Protein AF-A0A6M3J2C3-F1 (afdb_monomer_lite)

Sequence (118 aa):
MVSVEKEGLDGTIIRGTNFSQNTPFAEVFPAGMTGVQFEKCNLDNCIVPEGNTVFENCSHRSIALMNDREWWTVDGNGDPVEPVRKTLFIAYGLSIDPDDIPAELADMSPVIACEEGA

Radius of gyration: 19.42 Å; chains: 1; bounding box: 58×26×55 Å

Organism: NCBI:txid1070528

Foldseek 3Di:
DAADDQPPQALEEDELEEPADQAAADARYDDPRANYEYYLYEQERYDDDPRYHYDPNYHYFDWHQALQRFIATADPVRQGDFTPPNVVCVVVVHDRDSVPGDPHRDPPPPPPPPPDDD

Structure (mmCIF, N/CA/C/O backbone):
data_AF-A0A6M3J2C3-F1
#
_entry.id   AF-A0A6M3J2C3-F1
#
loop_
_atom_site.group_PDB
_atom_site.id
_atom_site.type_symbol
_atom_site.label_atom_id
_atom_site.label_alt_id
_atom_site.label_comp_id
_atom_site.label_asym_id
_atom_site.label_entity_id
_atom_site.label_seq_id
_atom_site.pdbx_PDB_ins_code
_atom_site.Cartn_x
_atom_site.Cartn_y
_atom_site.Cartn_z
_atom_site.occupancy
_atom_site.B_iso_or_equiv
_atom_site.auth_seq_id
_atom_site.auth_comp_id
_atom_site.auth_asym_id
_atom_site.auth_atom_id
_atom_site.pdbx_PDB_model_num
ATOM 1 N N . MET A 1 1 ? 9.475 6.687 14.177 1.00 56.00 1 MET A N 1
ATOM 2 C CA . MET A 1 1 ? 8.451 5.640 14.344 1.00 56.00 1 MET A CA 1
ATOM 3 C C . MET A 1 1 ? 7.299 6.272 15.099 1.00 56.00 1 MET A C 1
ATOM 5 O O . MET A 1 1 ? 7.562 6.910 16.112 1.00 56.00 1 MET A O 1
ATOM 9 N N . VAL A 1 2 ? 6.086 6.214 14.555 1.00 62.8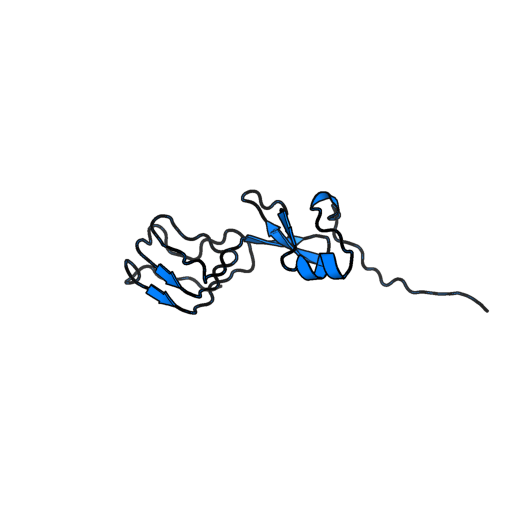8 2 VAL A N 1
ATOM 10 C CA . VAL A 1 2 ? 4.878 6.716 15.227 1.00 62.88 2 VAL A CA 1
ATOM 11 C C . VAL A 1 2 ? 4.159 5.493 15.773 1.00 62.88 2 VAL A C 1
ATOM 13 O O . VAL A 1 2 ? 3.865 4.585 15.003 1.00 62.88 2 VAL A O 1
ATOM 16 N N . SER A 1 3 ? 3.912 5.468 17.077 1.00 71.25 3 SER A N 1
ATOM 17 C CA . SER A 1 3 ? 3.125 4.428 17.740 1.00 71.25 3 SER A CA 1
ATOM 18 C C . SER A 1 3 ? 1.826 5.054 18.225 1.00 71.25 3 SER A C 1
ATOM 20 O O . SER A 1 3 ? 1.824 6.200 18.677 1.00 71.25 3 SER A O 1
ATOM 22 N N . VAL A 1 4 ? 0.723 4.324 18.096 1.00 73.81 4 V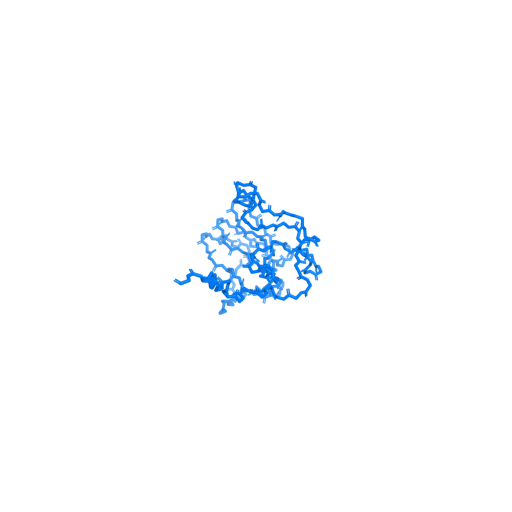AL A N 1
ATOM 23 C CA . VAL A 1 4 ? -0.605 4.791 18.503 1.00 73.81 4 VAL A CA 1
ATOM 24 C C . VAL A 1 4 ? -0.981 4.106 19.811 1.00 73.81 4 VAL A C 1
ATOM 26 O O . VAL A 1 4 ? -0.784 2.904 19.940 1.00 73.81 4 VAL A O 1
ATOM 29 N N . GLU A 1 5 ? -1.504 4.847 20.787 1.00 74.38 5 GLU A N 1
ATOM 30 C CA . GLU A 1 5 ? -1.963 4.266 22.054 1.00 74.38 5 GLU A CA 1
ATOM 31 C C . GLU A 1 5 ? -3.447 3.891 22.001 1.00 74.38 5 GLU A C 1
ATOM 33 O O . GLU A 1 5 ? -4.240 4.528 21.313 1.00 74.38 5 GLU A O 1
ATOM 38 N N . LYS A 1 6 ? -3.821 2.821 22.714 1.00 68.25 6 LYS A N 1
ATOM 39 C CA . LYS A 1 6 ? -5.159 2.208 22.639 1.00 68.25 6 LYS A CA 1
ATOM 40 C C . LYS A 1 6 ? -6.257 3.051 23.280 1.00 68.25 6 LYS A C 1
ATOM 42 O O . LYS A 1 6 ? -7.406 2.989 22.846 1.00 68.25 6 LYS A O 1
ATOM 47 N N . GLU A 1 7 ? -5.933 3.768 24.352 1.00 70.88 7 GLU A N 1
ATOM 48 C CA . GLU A 1 7 ? -6.943 4.394 25.200 1.00 70.88 7 GLU A CA 1
ATOM 49 C C . GLU A 1 7 ? -7.728 5.468 24.433 1.00 70.88 7 GLU A C 1
ATOM 51 O O . GLU A 1 7 ? -7.200 6.510 24.055 1.00 70.88 7 GLU A O 1
ATOM 56 N N . GLY A 1 8 ? -9.018 5.199 24.206 1.00 65.62 8 GLY A N 1
ATOM 57 C CA . GLY A 1 8 ? -9.966 6.167 23.653 1.00 65.62 8 GLY A CA 1
ATOM 58 C C . GLY A 1 8 ? -10.099 6.203 22.128 1.00 65.62 8 GLY A C 1
ATOM 59 O O . GLY A 1 8 ? -10.763 7.108 21.631 1.00 65.62 8 GLY A O 1
ATOM 60 N N . LEU A 1 9 ? -9.516 5.253 21.385 1.00 74.19 9 LEU A N 1
ATOM 61 C CA . LEU A 1 9 ? -9.663 5.204 19.922 1.00 74.19 9 LEU A CA 1
ATOM 62 C C . LEU A 1 9 ? -10.819 4.335 19.428 1.00 74.19 9 LEU A C 1
ATOM 64 O O . LEU A 1 9 ? -11.298 4.567 18.319 1.00 74.19 9 LEU A O 1
ATOM 68 N N . ASP A 1 10 ? -11.295 3.371 20.212 1.00 76.94 10 ASP A N 1
ATOM 69 C CA . ASP A 1 10 ? -12.366 2.483 19.759 1.00 76.94 10 ASP A CA 1
ATOM 70 C C . ASP A 1 10 ? -13.617 3.283 19.345 1.00 76.94 10 ASP A C 1
ATOM 72 O O . ASP A 1 10 ? -14.100 4.158 20.068 1.00 76.94 10 ASP A O 1
ATOM 76 N N . GLY A 1 11 ? -14.129 3.007 18.142 1.00 79.38 11 GLY A N 1
ATOM 77 C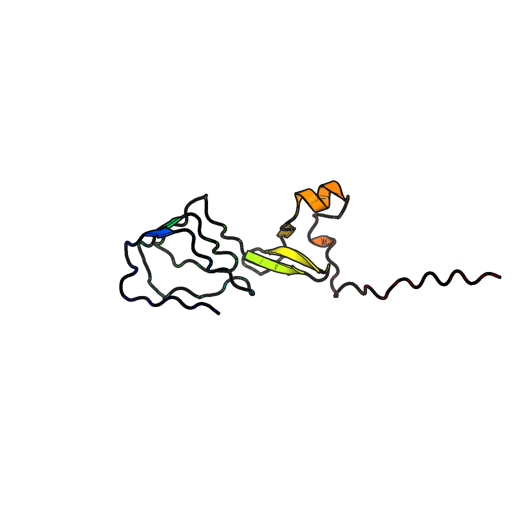 CA . GLY A 1 11 ? -15.277 3.723 17.569 1.00 79.38 11 GLY A CA 1
ATOM 78 C C . GLY A 1 11 ? -14.991 5.142 17.052 1.00 79.38 11 GLY A C 1
ATOM 79 O O . GLY A 1 11 ? -15.931 5.848 16.680 1.00 79.38 11 GLY A O 1
ATOM 80 N N . THR A 1 12 ? -13.731 5.590 17.026 1.00 90.62 12 THR A N 1
ATOM 81 C CA . THR A 1 12 ? -13.368 6.938 16.552 1.00 90.62 12 THR A CA 1
ATOM 82 C C . THR A 1 12 ? -13.128 7.006 15.044 1.00 90.62 12 THR A C 1
ATOM 84 O O . THR A 1 12 ? -12.875 6.004 14.376 1.00 90.62 12 THR A O 1
ATOM 87 N N . ILE A 1 13 ? -13.190 8.226 14.498 1.00 94.44 13 ILE A N 1
ATOM 88 C CA . ILE A 1 13 ? -12.812 8.518 13.112 1.00 94.44 13 ILE A CA 1
ATOM 89 C C . ILE A 1 13 ? -11.490 9.286 13.120 1.00 94.44 13 ILE A C 1
ATOM 91 O O . ILE A 1 13 ? -11.424 10.409 13.626 1.00 94.44 13 ILE A O 1
ATOM 95 N N . ILE A 1 14 ? -10.455 8.708 12.517 1.00 93.31 14 ILE A N 1
ATOM 96 C CA . ILE A 1 14 ? -9.145 9.333 12.331 1.00 93.31 14 ILE A CA 1
ATOM 97 C C . ILE A 1 14 ? -9.066 9.869 10.904 1.00 93.31 14 ILE A C 1
ATOM 99 O O . ILE A 1 14 ? -9.316 9.141 9.942 1.00 93.31 14 ILE A O 1
ATOM 103 N N . ARG A 1 15 ? -8.719 11.153 10.762 1.00 95.75 15 ARG A N 1
ATOM 104 C CA . ARG A 1 15 ? -8.754 11.859 9.476 1.00 95.75 15 ARG A CA 1
ATOM 105 C C . ARG A 1 15 ? -7.412 12.471 9.110 1.00 95.75 15 ARG A C 1
ATOM 107 O O . ARG A 1 15 ? -6.769 13.082 9.960 1.00 95.75 15 ARG A O 1
ATOM 114 N N . GLY A 1 16 ? -7.027 12.374 7.837 1.00 93.69 16 GLY A N 1
ATOM 115 C CA . GLY A 1 16 ? -5.938 13.178 7.262 1.00 93.69 16 GLY A CA 1
ATOM 116 C C . GLY A 1 16 ? -4.560 12.947 7.885 1.00 93.69 16 GLY A C 1
ATOM 117 O O . GLY A 1 16 ? -3.691 13.809 7.773 1.00 93.69 16 GLY A O 1
ATOM 118 N N . THR A 1 17 ? -4.371 11.834 8.595 1.00 94.75 17 THR A N 1
ATOM 119 C CA . THR A 1 17 ? -3.160 11.580 9.381 1.00 94.75 17 THR A CA 1
ATOM 120 C C . THR A 1 17 ? -2.201 10.678 8.612 1.00 94.75 17 THR A C 1
ATOM 122 O O . THR A 1 17 ? -2.622 9.778 7.883 1.00 94.75 17 THR A O 1
ATOM 125 N N . ASN A 1 18 ? -0.899 10.923 8.768 1.00 95.19 18 ASN A N 1
ATOM 126 C CA . ASN A 1 18 ? 0.141 10.086 8.188 1.00 95.19 18 ASN A CA 1
ATOM 127 C C . ASN A 1 18 ? 0.698 9.110 9.236 1.00 95.19 18 ASN A C 1
ATOM 129 O O . ASN A 1 18 ? 1.317 9.536 10.210 1.00 95.19 18 ASN A O 1
ATOM 133 N N . PHE A 1 19 ? 0.497 7.817 8.999 1.00 95.81 19 PHE A N 1
ATOM 134 C CA . PHE A 1 19 ? 1.030 6.708 9.788 1.00 95.81 19 PHE A CA 1
ATOM 135 C C . PHE A 1 19 ? 2.051 5.872 9.015 1.00 95.81 19 PHE A C 1
ATOM 137 O O . PHE A 1 19 ? 2.486 4.851 9.539 1.00 95.81 19 PHE A O 1
ATOM 144 N N . SER A 1 20 ? 2.447 6.274 7.804 1.00 95.75 20 SER A N 1
ATOM 145 C CA . SER A 1 20 ? 3.275 5.447 6.929 1.00 95.75 20 SER A CA 1
ATOM 146 C C . SER A 1 20 ? 4.568 4.988 7.599 1.00 95.75 20 SER A C 1
ATOM 148 O O . SER A 1 20 ? 5.221 5.781 8.287 1.00 95.75 20 SER A O 1
ATOM 150 N N . GLN A 1 21 ? 4.972 3.746 7.346 1.00 96.44 21 GLN A N 1
ATOM 151 C CA . GLN A 1 21 ? 6.220 3.183 7.865 1.00 96.44 21 GLN A CA 1
ATOM 152 C C . GLN A 1 21 ? 7.242 2.916 6.758 1.00 96.44 21 GLN A C 1
ATOM 154 O O . GLN A 1 21 ? 6.907 2.790 5.583 1.00 96.44 21 GLN A O 1
ATOM 159 N N . ASN A 1 22 ? 8.515 2.819 7.145 1.00 92.06 22 ASN A N 1
ATOM 160 C CA . ASN A 1 22 ? 9.606 2.544 6.204 1.00 92.06 22 ASN A CA 1
ATOM 161 C C . ASN A 1 22 ? 9.681 1.067 5.795 1.00 92.06 22 ASN A C 1
ATOM 163 O O . ASN A 1 22 ? 10.230 0.756 4.745 1.00 92.06 22 ASN A O 1
ATOM 167 N N . THR A 1 23 ? 9.171 0.167 6.636 1.00 92.44 23 THR A N 1
ATOM 168 C CA . THR A 1 23 ? 9.215 -1.284 6.436 1.00 92.44 23 THR A CA 1
ATOM 169 C C . THR A 1 23 ? 7.796 -1.820 6.282 1.00 92.44 23 THR A C 1
ATOM 171 O O . THR A 1 23 ? 6.981 -1.501 7.152 1.00 92.44 23 THR A O 1
ATOM 174 N N . PRO A 1 24 ? 7.500 -2.630 5.249 1.00 95.81 24 PRO A N 1
ATOM 175 C CA . PRO A 1 24 ? 6.206 -3.287 5.086 1.00 95.81 24 PRO A CA 1
ATOM 176 C C . PRO A 1 24 ? 5.741 -4.032 6.332 1.00 95.81 24 PRO A C 1
ATOM 178 O O . PRO A 1 24 ? 6.555 -4.503 7.125 1.00 95.81 24 PRO A O 1
ATOM 181 N N . PHE A 1 25 ? 4.421 -4.179 6.457 1.00 94.94 25 PHE A N 1
ATOM 182 C CA . PHE A 1 25 ? 3.789 -5.004 7.492 1.00 94.94 25 PHE A CA 1
ATOM 183 C C . PHE A 1 25 ? 4.100 -4.561 8.931 1.00 94.94 25 PHE A C 1
ATOM 185 O O . PHE A 1 25 ? 4.160 -5.373 9.849 1.00 94.94 25 PHE A O 1
ATOM 192 N N . ALA A 1 26 ? 4.284 -3.262 9.156 1.00 95.50 26 ALA A N 1
ATOM 193 C CA . ALA A 1 26 ? 4.577 -2.731 10.475 1.00 95.50 26 ALA A CA 1
ATOM 194 C C . ALA A 1 26 ? 3.339 -2.731 11.389 1.00 95.50 26 ALA A C 1
ATOM 196 O O . ALA A 1 26 ? 2.300 -2.137 11.082 1.00 95.50 26 ALA A O 1
ATOM 197 N N . GLU A 1 27 ? 3.492 -3.335 12.564 1.00 94.12 27 GLU A N 1
ATOM 198 C CA . GLU A 1 27 ? 2.505 -3.342 13.645 1.00 94.12 27 GLU A CA 1
ATOM 199 C C . GLU A 1 27 ? 2.638 -2.074 14.503 1.00 94.12 27 GLU A C 1
ATOM 201 O O . GLU A 1 27 ? 3.327 -2.050 15.521 1.00 94.12 27 GLU A O 1
ATOM 206 N N . VAL A 1 28 ? 2.010 -0.980 14.066 1.00 93.00 28 VAL A N 1
ATOM 207 C CA . VAL A 1 28 ? 2.066 0.319 14.777 1.00 93.00 28 VAL A CA 1
ATOM 208 C C . VAL A 1 28 ? 0.808 0.653 15.571 1.00 93.00 28 VAL A C 1
ATOM 210 O O . VAL A 1 28 ? 0.828 1.551 16.418 1.00 93.00 28 VAL A O 1
ATOM 213 N N . PHE A 1 29 ? -0.284 -0.058 15.294 1.00 92.06 29 PHE A N 1
ATOM 214 C CA . PHE A 1 29 ? -1.547 0.097 16.000 1.00 92.06 29 PHE A CA 1
ATOM 215 C C . PHE A 1 29 ? -1.657 -0.922 17.140 1.00 92.06 29 PHE A C 1
ATOM 217 O O . PHE A 1 29 ? -1.186 -2.052 16.999 1.00 92.06 29 PHE A O 1
ATOM 224 N N . PRO A 1 30 ? -2.308 -0.563 18.258 1.00 89.19 30 PRO A N 1
ATOM 225 C CA . PRO A 1 30 ? -2.511 -1.477 19.369 1.00 89.19 30 PRO A CA 1
ATOM 226 C C . PRO A 1 30 ? -3.253 -2.748 18.968 1.00 89.19 30 PRO A C 1
ATOM 228 O O . PRO A 1 30 ? -4.263 -2.708 18.260 1.00 89.19 30 PRO A O 1
ATOM 231 N N . ALA A 1 31 ? -2.815 -3.875 19.527 1.00 85.69 31 ALA A N 1
ATOM 232 C CA . ALA A 1 31 ? -3.532 -5.131 19.393 1.00 85.69 31 ALA A CA 1
ATOM 233 C C . ALA A 1 31 ? -4.968 -5.015 19.949 1.00 85.69 31 ALA A C 1
ATOM 235 O O . ALA A 1 31 ? -5.217 -4.504 21.052 1.00 85.69 31 ALA A O 1
ATOM 236 N N . GLY A 1 32 ? -5.931 -5.505 19.167 1.00 84.25 32 GLY A N 1
ATOM 237 C CA . GLY A 1 32 ? -7.350 -5.486 19.520 1.00 84.25 32 GLY A CA 1
ATOM 238 C C . GLY A 1 32 ? -7.979 -4.090 19.569 1.00 84.25 32 GLY A C 1
ATOM 239 O O . GLY A 1 32 ? -8.974 -3.923 20.269 1.00 84.25 32 GLY A O 1
ATOM 240 N N . MET A 1 33 ? -7.387 -3.093 18.903 1.00 89.38 33 MET A N 1
ATOM 241 C CA . MET A 1 33 ? -8.078 -1.854 18.526 1.00 89.38 33 MET A CA 1
ATOM 242 C C . MET A 1 33 ? -9.202 -2.202 17.543 1.00 89.38 33 MET A C 1
ATOM 244 O O . MET A 1 33 ? -8.936 -2.917 16.575 1.00 89.38 33 MET A O 1
ATOM 248 N N . THR A 1 34 ? -10.430 -1.729 17.772 1.00 92.00 34 THR A N 1
ATOM 249 C CA . THR A 1 34 ? -11.581 -2.057 16.904 1.00 92.00 34 THR A CA 1
ATOM 250 C C . THR A 1 34 ? -12.529 -0.873 16.709 1.00 92.00 34 THR A C 1
ATOM 252 O O . THR A 1 34 ? -12.604 0.042 17.525 1.00 92.00 34 THR A O 1
ATOM 255 N N . GLY A 1 35 ? -13.290 -0.876 15.614 1.00 92.88 35 GLY A N 1
ATOM 256 C CA . GLY A 1 35 ? -14.279 0.161 15.318 1.00 92.88 35 GLY A CA 1
ATOM 257 C C . GLY A 1 35 ? -13.688 1.506 14.885 1.00 92.88 35 GLY A C 1
ATOM 258 O O . GLY A 1 35 ? -14.451 2.451 14.677 1.00 92.88 35 GLY A O 1
ATOM 259 N N . VAL A 1 36 ? -12.365 1.608 14.725 1.0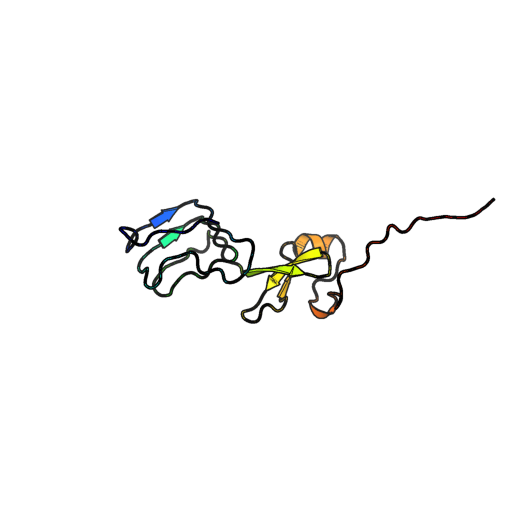0 94.69 36 VAL A N 1
ATOM 260 C CA . VAL A 1 36 ? -11.716 2.806 14.182 1.00 94.69 36 VAL A CA 1
ATOM 261 C C . VAL A 1 36 ? -12.011 2.918 12.694 1.00 94.69 36 VAL A C 1
ATOM 263 O O . VAL A 1 36 ? -11.956 1.939 11.948 1.00 94.69 36 VAL A O 1
ATOM 266 N N . GLN A 1 37 ? -12.297 4.136 12.259 1.00 96.31 37 GLN A N 1
ATOM 267 C CA . GLN A 1 37 ? -12.529 4.497 10.869 1.00 96.31 37 GLN A CA 1
ATOM 268 C C . GLN A 1 37 ? -11.418 5.433 10.388 1.00 96.31 37 GLN A C 1
ATOM 270 O O . GLN A 1 37 ? -11.282 6.546 10.894 1.00 96.31 37 GLN A O 1
ATOM 275 N N . PHE A 1 38 ? -10.631 5.003 9.404 1.00 97.19 38 PHE A N 1
ATOM 276 C CA . PHE A 1 38 ? -9.556 5.797 8.808 1.00 97.19 38 PHE A CA 1
ATOM 277 C C . PHE A 1 38 ? -10.019 6.456 7.512 1.00 97.19 38 PHE A C 1
ATOM 279 O O . PHE A 1 38 ? -10.379 5.762 6.563 1.00 97.19 38 PHE A O 1
ATOM 286 N N . GLU A 1 39 ? -9.958 7.784 7.443 1.00 97.44 39 GLU A N 1
ATOM 287 C CA . GLU A 1 39 ? -10.379 8.560 6.275 1.00 97.44 39 GLU A CA 1
ATOM 288 C C . GLU A 1 39 ? -9.265 9.520 5.822 1.00 97.44 39 GLU A C 1
ATOM 290 O O . GLU A 1 39 ? -8.771 10.335 6.603 1.00 97.44 39 GLU A O 1
ATOM 295 N N . LYS A 1 40 ? -8.885 9.480 4.538 1.00 97.19 40 LYS A N 1
ATOM 296 C CA . LYS A 1 40 ? -7.796 10.306 3.968 1.00 97.19 40 LYS A CA 1
ATOM 297 C C . LYS A 1 40 ? -6.457 10.139 4.697 1.00 97.19 40 LYS A C 1
ATOM 299 O O . LYS A 1 40 ? -5.672 11.082 4.777 1.00 97.19 40 LYS A O 1
ATOM 304 N N . CYS A 1 41 ? -6.212 8.968 5.270 1.00 97.19 41 CYS A N 1
ATOM 305 C CA . CYS A 1 41 ? -4.972 8.663 5.970 1.00 97.19 41 CYS A CA 1
ATOM 306 C C . CYS A 1 41 ? -3.944 8.050 5.015 1.00 97.19 41 CYS A C 1
ATOM 308 O O . CYS A 1 41 ? -4.295 7.371 4.050 1.00 97.19 41 CYS A O 1
ATOM 310 N N . ASN A 1 42 ? -2.663 8.261 5.310 1.00 97.25 42 ASN A N 1
ATOM 311 C CA . ASN A 1 42 ? -1.593 7.471 4.712 1.00 97.25 42 ASN A CA 1
ATOM 312 C C . ASN A 1 42 ? -1.214 6.352 5.688 1.00 97.25 42 ASN A C 1
ATOM 314 O O . ASN A 1 42 ? -0.652 6.625 6.746 1.00 97.25 42 ASN A O 1
ATOM 318 N N . LEU A 1 43 ? -1.564 5.120 5.338 1.00 97.31 43 LEU A N 1
ATOM 319 C CA . LEU A 1 43 ? -1.351 3.891 6.102 1.00 97.31 43 LEU A CA 1
ATOM 320 C C . LEU A 1 43 ? -0.373 2.957 5.376 1.00 97.31 43 LEU A C 1
ATOM 322 O O . LEU A 1 43 ? -0.364 1.755 5.639 1.00 97.31 43 LEU A O 1
ATOM 326 N N . ASP A 1 44 ? 0.412 3.475 4.426 1.00 97.62 44 ASP A N 1
ATOM 327 C CA . ASP A 1 44 ? 1.378 2.657 3.700 1.00 97.62 44 ASP A CA 1
ATOM 328 C C . ASP A 1 44 ? 2.317 1.949 4.684 1.00 97.62 44 ASP A C 1
ATOM 330 O O . ASP A 1 44 ? 2.819 2.544 5.641 1.00 97.62 44 ASP A O 1
ATOM 334 N N . ASN A 1 45 ? 2.541 0.662 4.441 1.00 97.75 45 ASN A N 1
ATOM 335 C CA . ASN A 1 45 ? 3.331 -0.239 5.265 1.00 97.75 45 ASN A CA 1
ATOM 336 C C . ASN A 1 45 ? 2.785 -0.531 6.669 1.00 97.75 45 ASN A C 1
ATOM 338 O O . ASN A 1 45 ? 3.480 -1.172 7.452 1.00 97.75 45 ASN A O 1
ATOM 342 N N . CYS A 1 46 ? 1.556 -0.135 7.004 1.00 96.62 46 CYS A N 1
ATOM 343 C CA . CYS A 1 46 ? 0.935 -0.480 8.283 1.00 96.62 46 CYS A CA 1
ATOM 344 C C . CYS A 1 46 ? 0.043 -1.721 8.181 1.00 96.62 46 CYS A C 1
ATOM 346 O O . CYS A 1 46 ? -0.785 -1.837 7.275 1.00 96.62 46 CYS A O 1
ATOM 348 N N . ILE A 1 47 ? 0.110 -2.593 9.187 1.00 95.19 47 ILE A N 1
ATOM 349 C CA . ILE A 1 47 ? -0.953 -3.570 9.439 1.00 95.19 47 ILE A CA 1
ATOM 350 C C . ILE A 1 47 ? -2.069 -2.862 10.200 1.00 95.19 47 ILE A C 1
ATOM 352 O O . ILE A 1 47 ? -1.852 -2.381 11.309 1.00 95.19 47 ILE A O 1
ATOM 356 N N . VAL A 1 48 ? -3.268 -2.823 9.621 1.00 94.56 48 VAL A N 1
ATOM 357 C CA . VAL A 1 48 ? -4.474 -2.369 10.320 1.00 94.56 48 VAL A CA 1
ATOM 358 C C . VAL A 1 48 ? -5.140 -3.595 10.955 1.00 94.56 48 VAL A C 1
ATOM 360 O O . VAL A 1 48 ? -5.490 -4.515 10.216 1.00 94.56 48 VAL A O 1
ATOM 363 N N . PRO A 1 49 ? -5.318 -3.642 12.291 1.00 93.31 49 PRO A N 1
ATOM 364 C CA . PRO A 1 49 ? -5.967 -4.770 12.952 1.00 93.31 49 PRO A CA 1
ATOM 365 C C . PRO A 1 49 ? -7.389 -5.012 12.435 1.00 93.31 49 PRO A C 1
ATOM 367 O O . PRO A 1 49 ? -8.094 -4.068 12.064 1.00 93.31 49 PRO A O 1
ATOM 370 N N . GLU A 1 50 ? -7.828 -6.271 12.463 1.00 93.00 50 GLU A N 1
ATOM 371 C CA . GLU A 1 50 ? -9.197 -6.645 12.099 1.00 93.00 50 GLU A CA 1
ATOM 372 C C . GLU A 1 50 ? -10.247 -5.880 12.921 1.00 93.00 50 GLU A C 1
ATOM 374 O O . GLU A 1 50 ? -10.023 -5.495 14.069 1.00 93.00 50 GLU A O 1
ATOM 379 N N . GLY A 1 51 ? -11.421 -5.657 12.326 1.00 92.38 51 GLY A N 1
ATOM 380 C CA . GLY A 1 51 ? -12.516 -4.921 12.967 1.00 92.38 51 GLY A CA 1
ATOM 381 C C . GLY A 1 51 ? -12.411 -3.396 12.863 1.00 92.38 51 GLY A C 1
ATOM 382 O O . GLY A 1 51 ? -13.256 -2.697 13.420 1.00 92.38 51 GLY A O 1
ATOM 383 N N . ASN A 1 52 ? -11.422 -2.869 12.139 1.00 95.56 52 ASN A N 1
ATOM 384 C CA . ASN A 1 52 ? -11.326 -1.455 11.770 1.00 95.56 52 ASN A CA 1
ATOM 385 C C . ASN A 1 52 ? -11.671 -1.254 10.289 1.00 95.56 52 ASN A C 1
ATOM 387 O O . ASN A 1 52 ? -11.613 -2.185 9.489 1.00 95.56 52 ASN A O 1
ATOM 391 N N . THR A 1 53 ? -12.042 -0.031 9.919 1.00 96.62 53 THR A N 1
ATOM 392 C CA . THR A 1 53 ? -12.428 0.328 8.548 1.00 96.62 53 THR A CA 1
ATOM 393 C C . THR A 1 53 ? -11.415 1.290 7.948 1.00 96.62 53 THR A C 1
ATOM 395 O O . THR A 1 53 ? -11.158 2.355 8.509 1.00 96.62 53 THR A O 1
ATOM 398 N N . VAL A 1 54 ? -10.885 0.945 6.776 1.00 97.06 54 VAL A N 1
ATOM 399 C CA . VAL A 1 54 ? -10.051 1.829 5.955 1.00 97.06 54 VAL A CA 1
ATOM 400 C C . VAL A 1 54 ? -10.872 2.267 4.750 1.00 97.06 54 VAL A C 1
ATOM 402 O O . VAL A 1 54 ? -11.297 1.434 3.953 1.00 97.06 54 VAL A O 1
ATOM 405 N N . PHE A 1 55 ? -11.139 3.566 4.630 1.00 96.62 55 PHE A N 1
ATOM 406 C CA . PHE A 1 55 ? -11.879 4.102 3.486 1.00 96.62 55 PHE A CA 1
ATOM 407 C C . PHE A 1 55 ? -11.005 4.158 2.225 1.00 96.62 55 PHE A C 1
ATOM 409 O O . PHE A 1 55 ? -9.795 4.352 2.311 1.00 96.62 55 PHE A O 1
ATOM 416 N N . GLU A 1 56 ? -11.635 4.080 1.046 1.00 93.88 56 GLU A N 1
ATOM 417 C CA . GLU A 1 56 ? -10.969 4.079 -0.275 1.00 93.88 56 GLU A CA 1
ATOM 418 C C . GLU A 1 56 ? -10.089 5.310 -0.544 1.00 93.88 56 GLU A C 1
ATOM 420 O O . GLU A 1 56 ? -9.212 5.283 -1.400 1.00 93.88 56 GLU A O 1
ATOM 425 N N . ASN A 1 57 ? -10.320 6.411 0.173 1.00 94.69 57 ASN A N 1
ATOM 426 C CA . ASN A 1 57 ? -9.519 7.627 0.059 1.00 94.69 57 ASN A CA 1
ATOM 427 C C . ASN A 1 57 ? -8.240 7.607 0.917 1.00 94.69 57 ASN A C 1
ATOM 429 O O . ASN A 1 57 ? -7.534 8.616 0.966 1.00 94.69 57 ASN A O 1
ATOM 433 N N . CYS A 1 58 ? -7.956 6.503 1.607 1.00 97.25 58 CYS A N 1
ATOM 434 C CA . CYS A 1 58 ? -6.675 6.256 2.251 1.00 97.25 58 CYS A CA 1
ATOM 435 C C . CYS A 1 58 ? -5.679 5.625 1.272 1.00 97.25 58 CYS A C 1
ATOM 437 O O . CYS A 1 58 ? -6.056 4.908 0.350 1.00 97.25 58 CYS A O 1
ATOM 439 N N . SER A 1 59 ? -4.390 5.831 1.531 1.00 96.38 59 SER A N 1
ATOM 440 C CA . SER A 1 59 ? -3.351 4.953 0.988 1.00 96.38 59 SER A CA 1
ATOM 441 C C . SER A 1 59 ? -3.120 3.820 1.978 1.00 96.38 59 SER A C 1
ATOM 443 O O . SER A 1 59 ? -2.940 4.095 3.162 1.00 96.38 59 SER A O 1
ATOM 445 N N . HIS A 1 60 ? -3.147 2.569 1.526 1.00 96.75 60 HIS A N 1
ATOM 446 C CA . HIS A 1 60 ? -2.881 1.399 2.368 1.00 96.75 60 HIS A CA 1
ATOM 447 C C . HIS A 1 60 ? -2.213 0.299 1.541 1.00 96.75 60 HIS A C 1
ATOM 449 O O . HIS A 1 60 ? -2.834 -0.686 1.151 1.00 96.75 60 HIS A O 1
ATOM 455 N N . ARG A 1 61 ? -0.944 0.518 1.199 1.00 96.62 61 ARG A N 1
ATOM 456 C CA . ARG A 1 61 ? -0.138 -0.404 0.386 1.00 96.62 61 ARG A CA 1
ATOM 457 C C . ARG A 1 61 ? 1.054 -0.904 1.184 1.00 96.62 61 ARG A C 1
ATOM 459 O O . ARG A 1 61 ? 1.624 -0.144 1.959 1.00 96.62 61 ARG A O 1
ATOM 466 N N . SER A 1 62 ? 1.489 -2.130 0.931 1.00 97.81 62 SER A N 1
ATOM 467 C CA . SER A 1 62 ? 2.812 -2.597 1.350 1.00 97.81 62 SER A CA 1
ATOM 468 C C . SER A 1 62 ? 3.808 -2.274 0.248 1.00 97.81 62 SER A C 1
ATOM 470 O O . SER A 1 62 ? 3.591 -2.667 -0.890 1.00 97.81 62 SER A O 1
ATOM 472 N N . ILE A 1 63 ? 4.854 -1.518 0.563 1.00 97.75 63 ILE A N 1
ATOM 473 C CA . ILE A 1 63 ? 5.821 -0.945 -0.368 1.00 97.75 63 ILE A CA 1
ATOM 474 C C . ILE A 1 63 ? 7.241 -1.153 0.166 1.00 97.75 63 ILE A C 1
ATOM 476 O O . ILE A 1 63 ? 7.543 -0.750 1.293 1.00 97.75 63 ILE A O 1
ATOM 480 N N . ALA A 1 64 ? 8.134 -1.684 -0.666 1.00 96.62 64 ALA A N 1
ATOM 481 C CA . ALA A 1 64 ? 9.550 -1.852 -0.353 1.00 96.62 64 ALA A CA 1
ATOM 482 C C . ALA A 1 64 ? 10.455 -1.363 -1.492 1.00 96.62 64 ALA A C 1
ATOM 484 O O . ALA A 1 64 ? 10.034 -1.266 -2.645 1.00 96.62 64 ALA A O 1
ATOM 485 N N . LEU A 1 65 ? 11.695 -1.019 -1.141 1.00 94.94 65 LEU A N 1
ATOM 486 C CA . LEU A 1 65 ? 12.744 -0.680 -2.098 1.00 94.94 65 LEU A CA 1
ATOM 487 C C . LEU A 1 65 ? 13.382 -1.977 -2.607 1.00 94.94 65 LEU A C 1
ATOM 489 O O . LEU A 1 65 ? 13.841 -2.776 -1.790 1.00 94.94 65 LEU A O 1
ATOM 493 N N . MET A 1 66 ? 13.428 -2.156 -3.925 1.00 94.50 66 MET A N 1
ATOM 494 C CA . MET A 1 66 ? 14.005 -3.342 -4.563 1.00 94.50 66 MET A CA 1
ATOM 495 C C . MET A 1 66 ? 15.423 -3.080 -5.085 1.00 94.50 66 MET A C 1
ATOM 497 O O . MET A 1 66 ? 15.949 -1.965 -5.025 1.00 94.50 66 MET A O 1
ATOM 501 N N . ASN A 1 67 ? 16.078 -4.133 -5.573 1.00 94.50 67 ASN A N 1
ATOM 502 C CA . ASN A 1 67 ? 17.465 -4.091 -6.049 1.00 94.50 67 ASN A CA 1
ATOM 503 C C . ASN A 1 67 ? 17.671 -3.243 -7.316 1.00 94.50 67 ASN A C 1
ATOM 505 O O . ASN A 1 67 ? 18.795 -2.822 -7.597 1.00 94.50 67 ASN A O 1
ATOM 509 N N . ASP A 1 68 ? 16.596 -2.943 -8.044 1.00 92.56 68 ASP A N 1
ATOM 510 C CA . ASP A 1 68 ? 16.555 -1.967 -9.139 1.00 92.56 68 ASP A CA 1
ATOM 511 C C . ASP A 1 68 ? 16.544 -0.502 -8.646 1.00 92.56 68 ASP A C 1
ATOM 513 O O . ASP A 1 68 ? 16.564 0.424 -9.455 1.00 92.56 68 ASP A O 1
ATOM 517 N N . ARG A 1 69 ? 16.570 -0.290 -7.320 1.00 91.75 69 ARG A N 1
ATOM 518 C CA . ARG A 1 69 ? 16.495 1.004 -6.616 1.00 91.75 69 ARG A CA 1
ATOM 519 C C . ARG A 1 69 ? 15.161 1.728 -6.763 1.00 91.75 69 ARG A C 1
ATOM 521 O O . ARG A 1 69 ? 15.083 2.924 -6.466 1.00 91.75 69 ARG A O 1
ATOM 528 N N . GLU A 1 70 ? 14.113 1.016 -7.144 1.00 94.50 70 GLU A N 1
ATOM 529 C CA . GLU A 1 70 ? 12.773 1.567 -7.255 1.00 94.50 70 GLU A CA 1
ATOM 530 C C . GLU A 1 70 ? 11.857 1.025 -6.159 1.00 94.50 70 GLU A C 1
ATOM 532 O O . GLU A 1 70 ? 12.110 0.004 -5.515 1.00 94.50 70 GLU A O 1
ATOM 537 N N . TRP A 1 71 ? 10.792 1.778 -5.887 1.00 95.62 71 TRP A N 1
ATOM 538 C CA . TRP A 1 71 ? 9.795 1.390 -4.896 1.00 95.62 71 TRP A CA 1
ATOM 539 C C . TRP A 1 71 ? 8.722 0.535 -5.556 1.00 95.62 71 TRP A C 1
ATOM 541 O O . TRP A 1 71 ? 8.061 0.987 -6.495 1.00 95.62 71 TRP A O 1
ATOM 551 N N . TRP A 1 72 ? 8.501 -0.653 -5.011 1.00 97.75 72 TRP A N 1
ATOM 552 C CA . TRP A 1 72 ? 7.522 -1.626 -5.486 1.00 97.75 72 TRP A CA 1
ATOM 553 C C . TRP A 1 72 ? 6.479 -1.896 -4.421 1.00 97.75 72 TRP A C 1
ATOM 555 O O . TRP A 1 72 ? 6.808 -1.945 -3.236 1.00 97.75 72 TRP A O 1
ATOM 565 N N . THR A 1 73 ? 5.226 -2.091 -4.828 1.00 98.00 73 THR A N 1
ATOM 566 C CA . THR A 1 73 ? 4.257 -2.739 -3.948 1.00 98.00 73 THR A CA 1
ATOM 567 C C . THR A 1 73 ? 4.626 -4.207 -3.796 1.00 98.00 73 THR A C 1
ATOM 569 O O . THR A 1 73 ? 5.006 -4.837 -4.783 1.00 98.00 73 THR A O 1
ATOM 572 N N . VAL A 1 74 ? 4.474 -4.747 -2.591 1.00 97.75 74 VAL A N 1
ATOM 573 C CA . VAL A 1 74 ? 4.810 -6.136 -2.269 1.00 97.75 74 VAL A CA 1
ATOM 574 C C . VAL A 1 74 ? 3.602 -6.920 -1.775 1.00 97.75 74 VAL A C 1
ATOM 576 O O . VAL A 1 74 ? 2.694 -6.352 -1.159 1.00 97.75 74 VAL A O 1
ATOM 579 N N . ASP A 1 75 ? 3.599 -8.221 -2.044 1.00 96.19 75 ASP A N 1
ATOM 580 C CA . ASP A 1 75 ? 2.598 -9.157 -1.538 1.00 96.19 75 ASP A CA 1
ATOM 581 C C . ASP A 1 75 ? 2.861 -9.544 -0.070 1.00 96.19 75 ASP A C 1
ATOM 583 O O . ASP A 1 75 ? 3.824 -9.094 0.545 1.00 96.19 75 ASP A O 1
ATOM 587 N N . GLY A 1 76 ? 2.017 -10.405 0.508 1.00 92.69 76 GLY A N 1
ATOM 588 C CA . GLY A 1 76 ? 2.152 -10.848 1.902 1.00 92.69 76 GLY A CA 1
ATOM 589 C C . GLY A 1 76 ? 3.433 -11.631 2.234 1.00 92.69 76 GLY A C 1
ATOM 590 O O . GLY A 1 76 ? 3.718 -11.813 3.417 1.00 92.69 76 GLY A O 1
ATOM 591 N N . ASN A 1 77 ? 4.198 -12.075 1.234 1.00 94.94 77 ASN A N 1
ATOM 592 C 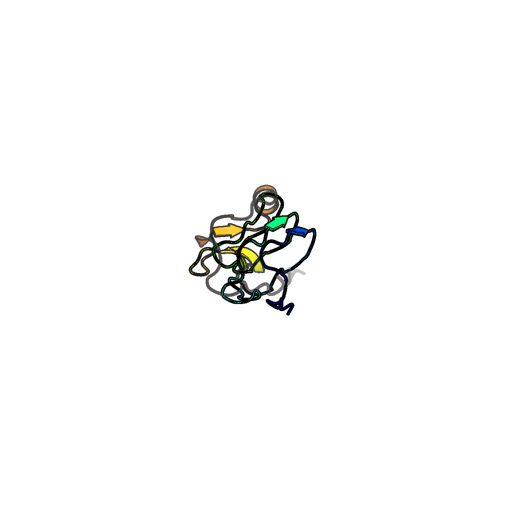CA . ASN A 1 77 ? 5.504 -12.718 1.403 1.00 94.94 77 ASN A CA 1
ATOM 593 C C . ASN A 1 77 ? 6.667 -11.721 1.262 1.00 94.94 77 ASN A C 1
ATOM 595 O O . ASN A 1 77 ? 7.806 -12.061 1.582 1.00 94.94 77 ASN A O 1
ATOM 599 N N . GLY A 1 78 ? 6.382 -10.485 0.843 1.00 92.56 78 GLY A N 1
ATOM 600 C CA . GLY A 1 78 ? 7.382 -9.464 0.550 1.00 92.56 78 GLY A CA 1
ATOM 601 C C . GLY A 1 78 ? 7.851 -9.469 -0.905 1.00 92.56 78 GLY A C 1
ATOM 602 O O . GLY A 1 78 ? 8.767 -8.711 -1.229 1.00 92.56 78 GLY A O 1
ATOM 603 N N . ASP A 1 79 ? 7.222 -10.264 -1.771 1.00 96.00 79 ASP A N 1
ATOM 604 C CA . ASP A 1 79 ? 7.597 -10.367 -3.176 1.00 96.00 79 ASP A CA 1
ATOM 605 C C . ASP A 1 79 ? 7.050 -9.167 -3.973 1.00 96.00 79 ASP A C 1
ATOM 607 O O . ASP A 1 79 ? 5.912 -8.737 -3.741 1.00 96.00 79 ASP A O 1
ATOM 611 N N . PRO A 1 80 ? 7.837 -8.583 -4.898 1.00 97.56 80 PRO A N 1
ATOM 612 C CA . PRO A 1 80 ? 7.406 -7.454 -5.717 1.00 97.56 80 PRO A CA 1
ATOM 613 C C . PRO A 1 80 ? 6.224 -7.818 -6.624 1.00 97.56 80 PRO A C 1
ATOM 615 O O . PRO A 1 80 ? 6.202 -8.867 -7.257 1.00 97.56 80 PRO A O 1
ATOM 618 N N . VAL A 1 81 ? 5.251 -6.908 -6.720 1.00 97.81 81 VAL A N 1
ATOM 619 C CA . VAL A 1 81 ? 4.038 -7.076 -7.542 1.00 97.81 81 VAL A CA 1
ATOM 620 C C . VAL A 1 81 ? 3.988 -6.063 -8.684 1.00 97.81 81 VAL A C 1
ATOM 622 O O . VAL A 1 81 ? 3.788 -6.431 -9.836 1.00 97.81 81 VAL A O 1
ATOM 625 N N . GLU A 1 82 ? 4.149 -4.774 -8.378 1.00 97.25 82 GLU A N 1
ATOM 626 C CA . GLU A 1 82 ? 4.206 -3.706 -9.380 1.00 97.25 82 GLU A CA 1
ATOM 627 C C . GLU A 1 82 ? 4.955 -2.473 -8.846 1.00 97.25 82 GLU A C 1
ATOM 629 O O . GLU A 1 82 ? 4.964 -2.224 -7.635 1.00 97.25 82 GLU A O 1
ATOM 634 N N . PRO A 1 83 ? 5.572 -1.656 -9.716 1.00 97.25 83 PRO A N 1
ATOM 635 C CA . PRO A 1 83 ? 6.250 -0.445 -9.279 1.00 97.25 83 PRO A CA 1
ATOM 636 C C . PRO A 1 83 ? 5.236 0.611 -8.824 1.00 97.25 83 PRO A C 1
ATOM 638 O O . PRO A 1 83 ? 4.244 0.895 -9.502 1.00 97.25 83 PRO A O 1
ATOM 641 N N . VAL A 1 84 ? 5.530 1.305 -7.721 1.00 96.38 84 VAL A N 1
ATOM 642 C CA . VAL A 1 84 ? 4.680 2.379 -7.165 1.00 96.38 84 VAL A CA 1
ATOM 643 C C . VAL A 1 84 ? 4.427 3.488 -8.190 1.00 96.38 84 VAL A C 1
ATOM 645 O O . VAL A 1 84 ? 3.382 4.139 -8.176 1.00 96.38 84 VAL A O 1
ATOM 648 N N . ARG A 1 85 ? 5.384 3.708 -9.099 1.00 95.12 85 ARG A N 1
ATOM 649 C CA . ARG A 1 85 ? 5.313 4.704 -10.174 1.00 95.12 85 ARG A CA 1
ATOM 650 C C . ARG A 1 85 ? 5.074 4.061 -11.543 1.00 95.12 85 ARG A C 1
ATOM 652 O O . ARG A 1 85 ? 5.643 4.516 -12.533 1.00 95.12 85 ARG A O 1
ATOM 659 N N . LYS A 1 86 ? 4.214 3.042 -11.621 1.00 95.50 86 LYS A N 1
ATOM 660 C CA . LYS A 1 86 ? 3.884 2.296 -12.852 1.00 95.50 86 LYS A CA 1
ATOM 661 C C . LYS A 1 86 ? 3.673 3.157 -14.094 1.00 95.50 86 LYS A C 1
ATOM 663 O O . LYS A 1 86 ? 4.223 2.860 -15.148 1.00 95.50 86 LYS A O 1
ATOM 668 N N . THR A 1 87 ? 2.931 4.258 -13.981 1.00 96.31 87 THR A N 1
ATOM 669 C CA . THR A 1 87 ? 2.700 5.163 -15.117 1.00 96.31 87 THR A CA 1
ATOM 670 C C . THR A 1 87 ? 3.998 5.777 -15.651 1.00 96.31 87 THR A C 1
ATOM 672 O O . THR A 1 87 ? 4.140 5.924 -16.861 1.00 96.31 87 THR A O 1
ATOM 675 N N . LEU A 1 88 ? 4.957 6.112 -14.777 1.00 95.06 88 LEU A N 1
ATOM 676 C CA . LEU A 1 88 ? 6.268 6.616 -15.199 1.00 95.06 88 LEU A CA 1
ATOM 677 C C . LEU A 1 88 ? 7.100 5.515 -15.850 1.00 95.06 88 LEU A C 1
ATOM 679 O O . LEU A 1 88 ? 7.712 5.767 -16.879 1.00 95.06 88 LEU A O 1
ATOM 683 N N . PHE A 1 89 ? 7.080 4.303 -15.301 1.00 96.00 89 PHE A N 1
ATOM 684 C CA . PHE A 1 89 ? 7.779 3.164 -15.894 1.00 96.00 89 PHE A CA 1
ATOM 685 C C . PHE A 1 89 ? 7.327 2.922 -17.335 1.00 96.00 89 PHE A C 1
ATOM 687 O O . PHE A 1 89 ? 8.150 2.909 -18.246 1.00 96.00 89 PHE A O 1
ATOM 694 N N . ILE A 1 90 ? 6.010 2.866 -17.554 1.00 95.88 90 ILE A N 1
ATOM 695 C CA . ILE A 1 90 ? 5.421 2.731 -18.891 1.00 95.88 90 ILE A CA 1
ATOM 696 C C . ILE A 1 90 ? 5.835 3.904 -19.791 1.00 95.88 90 ILE A C 1
ATOM 698 O O . ILE A 1 90 ? 6.221 3.690 -20.937 1.00 95.88 90 ILE A O 1
ATOM 702 N N . ALA A 1 91 ? 5.786 5.141 -19.285 1.00 96.50 91 ALA A N 1
ATOM 703 C CA . ALA A 1 91 ? 6.142 6.329 -20.063 1.00 96.50 91 ALA A CA 1
ATOM 704 C C . ALA A 1 91 ? 7.623 6.362 -20.487 1.00 96.50 91 ALA A C 1
ATOM 706 O O . ALA A 1 91 ? 7.933 6.889 -21.555 1.00 96.50 91 ALA A O 1
ATOM 707 N N . TYR A 1 92 ? 8.521 5.800 -19.675 1.00 95.00 92 TYR A N 1
ATOM 708 C CA . TYR A 1 92 ? 9.958 5.728 -19.950 1.00 95.00 92 TYR A CA 1
ATOM 709 C C . TYR A 1 92 ? 10.403 4.408 -20.598 1.00 95.00 92 TYR A C 1
ATOM 711 O O . TYR A 1 92 ? 11.587 4.252 -20.883 1.00 95.00 92 TYR A O 1
ATOM 719 N N . GLY A 1 93 ? 9.484 3.469 -20.855 1.00 94.25 93 GLY A N 1
ATOM 720 C CA . GLY A 1 93 ? 9.818 2.152 -21.406 1.00 94.25 93 GLY A CA 1
ATOM 721 C C . GLY A 1 93 ? 10.620 1.265 -20.447 1.00 94.25 93 GLY A C 1
ATOM 722 O O . GLY A 1 93 ? 11.373 0.408 -20.901 1.00 94.25 93 GLY A O 1
ATOM 723 N N . LEU A 1 94 ? 10.487 1.490 -19.138 1.00 93.31 94 LEU A N 1
ATOM 724 C CA . LEU A 1 94 ? 11.081 0.658 -18.091 1.00 93.31 94 LEU A CA 1
ATOM 725 C C . LEU A 1 94 ? 10.208 -0.578 -17.841 1.00 93.31 94 LEU A C 1
ATOM 727 O O . LEU A 1 94 ? 8.984 -0.515 -17.995 1.00 93.31 94 LEU A O 1
ATOM 731 N N . SER A 1 95 ? 10.828 -1.688 -17.433 1.00 95.12 95 SER A N 1
ATOM 732 C CA . SER A 1 95 ? 10.088 -2.922 -17.166 1.00 95.12 95 SER A CA 1
ATOM 733 C C . SER A 1 95 ? 9.223 -2.817 -15.915 1.00 95.12 95 SER A C 1
ATOM 735 O O . SER A 1 95 ? 9.677 -2.359 -14.872 1.00 95.12 95 SER A O 1
ATOM 737 N N . ILE A 1 96 ? 7.977 -3.273 -16.028 1.00 97.06 96 ILE A N 1
ATOM 738 C CA . ILE A 1 96 ? 7.038 -3.423 -14.911 1.00 97.06 96 ILE A CA 1
ATOM 739 C C . ILE A 1 96 ? 6.929 -4.879 -14.438 1.00 97.06 96 ILE A C 1
ATOM 741 O O . ILE A 1 96 ? 6.089 -5.158 -13.585 1.00 97.06 96 ILE A O 1
ATOM 745 N N . ASP A 1 97 ? 7.706 -5.787 -15.034 1.00 97.44 97 ASP A N 1
ATOM 746 C CA . ASP A 1 97 ? 7.734 -7.205 -14.685 1.00 97.44 97 ASP A CA 1
ATOM 747 C C . ASP A 1 97 ? 8.647 -7.415 -13.462 1.00 97.44 97 ASP A C 1
ATOM 749 O O . ASP A 1 97 ? 9.823 -7.044 -13.525 1.00 97.44 97 ASP A O 1
ATOM 753 N N . PRO A 1 98 ? 8.142 -7.968 -12.343 1.00 96.62 98 PRO A N 1
ATOM 754 C CA . PRO A 1 98 ? 8.964 -8.282 -11.178 1.00 96.62 98 PRO A CA 1
ATOM 755 C C . PRO A 1 98 ? 10.171 -9.183 -11.480 1.00 96.62 98 PRO A C 1
ATOM 757 O O . PRO A 1 98 ? 11.195 -9.050 -10.809 1.00 96.62 98 PRO A O 1
ATOM 760 N N . ASP A 1 99 ? 10.086 -10.061 -12.486 1.00 96.31 99 ASP A N 1
ATOM 761 C CA . ASP A 1 99 ? 11.175 -10.981 -12.849 1.00 96.31 99 ASP A CA 1
ATOM 762 C C . ASP A 1 99 ? 12.387 -10.256 -13.468 1.00 96.31 99 ASP A C 1
ATOM 764 O O . ASP A 1 99 ? 13.496 -10.797 -13.487 1.00 96.31 99 ASP A O 1
ATOM 768 N N . ASP A 1 100 ? 12.205 -9.014 -13.932 1.00 95.38 100 ASP A N 1
ATOM 769 C CA . ASP A 1 100 ? 13.286 -8.172 -14.457 1.00 95.38 100 ASP A CA 1
ATOM 770 C C . ASP A 1 100 ? 14.063 -7.432 -13.348 1.00 95.38 100 ASP A C 1
ATOM 772 O O . ASP A 1 100 ? 15.067 -6.764 -13.624 1.00 95.38 100 ASP A O 1
ATOM 776 N N . ILE A 1 101 ? 13.636 -7.545 -12.084 1.00 94.25 101 ILE A N 1
ATOM 777 C CA . ILE A 1 101 ? 14.368 -6.989 -10.941 1.00 94.25 101 ILE A CA 1
ATOM 778 C C . ILE A 1 101 ? 15.641 -7.822 -10.723 1.00 94.25 101 ILE A C 1
ATOM 780 O O . ILE A 1 101 ? 15.574 -9.042 -10.560 1.00 94.25 101 ILE A O 1
ATOM 784 N N . PRO A 1 102 ? 16.831 -7.199 -10.668 1.00 92.94 102 PRO A N 1
ATOM 785 C CA . PRO A 1 102 ? 18.070 -7.945 -10.533 1.00 92.94 102 PRO A CA 1
ATOM 786 C C . PRO A 1 102 ? 18.167 -8.628 -9.160 1.00 92.94 102 PRO A C 1
ATOM 788 O O . PRO A 1 102 ? 17.832 -8.057 -8.120 1.00 92.94 102 PRO A O 1
ATOM 791 N N . ALA A 1 103 ? 18.689 -9.857 -9.146 1.00 90.69 103 ALA A N 1
ATOM 792 C CA . ALA A 1 103 ? 18.887 -10.630 -7.915 1.00 90.69 103 ALA A CA 1
ATOM 793 C C . ALA A 1 103 ? 19.853 -9.951 -6.924 1.00 90.69 103 ALA A C 1
ATOM 795 O O . ALA A 1 103 ? 19.767 -10.171 -5.717 1.00 90.69 103 ALA A O 1
ATOM 796 N N . GLU A 1 104 ? 20.744 -9.097 -7.430 1.00 89.81 104 GLU A N 1
ATOM 797 C CA . GLU A 1 104 ? 21.648 -8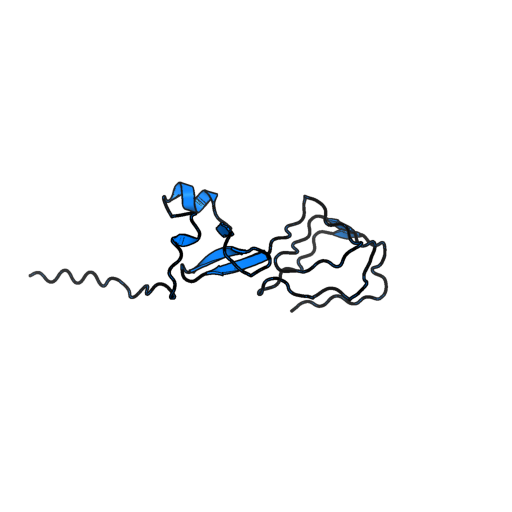.263 -6.646 1.00 89.81 104 GLU A CA 1
ATOM 798 C C . GLU A 1 104 ? 21.422 -6.788 -6.963 1.00 89.81 104 GLU A C 1
ATOM 800 O O . GLU A 1 104 ? 20.924 -6.425 -8.029 1.00 89.81 104 GLU A O 1
ATOM 805 N N . LEU A 1 105 ? 21.795 -5.927 -6.017 1.00 83.31 105 LEU A N 1
ATOM 806 C CA . LEU A 1 105 ? 21.631 -4.487 -6.145 1.00 83.31 105 LEU A CA 1
ATOM 807 C C . LEU A 1 105 ? 22.357 -3.996 -7.400 1.00 83.31 105 LEU A C 1
ATOM 809 O O . LEU A 1 105 ? 23.563 -4.210 -7.533 1.00 83.31 105 LEU A O 1
ATOM 813 N N . ALA A 1 106 ? 21.627 -3.344 -8.306 1.00 73.62 106 ALA A N 1
ATOM 814 C CA . ALA A 1 106 ? 22.182 -2.926 -9.586 1.00 73.62 106 ALA A CA 1
ATOM 815 C C . ALA A 1 106 ? 23.435 -2.061 -9.367 1.00 73.62 106 ALA A C 1
ATOM 817 O O . ALA A 1 106 ? 23.384 -1.003 -8.717 1.00 73.62 106 ALA A O 1
ATOM 818 N N . ASP A 1 107 ? 24.568 -2.527 -9.901 1.00 66.44 107 ASP A N 1
ATOM 819 C CA . ASP A 1 107 ? 25.815 -1.774 -9.901 1.00 66.44 107 ASP A CA 1
ATOM 820 C C . ASP A 1 107 ? 25.680 -0.616 -10.890 1.00 66.44 107 ASP A C 1
ATOM 822 O O . ASP A 1 107 ? 25.849 -0.751 -12.098 1.00 66.44 107 ASP A O 1
ATOM 826 N N . MET A 1 108 ? 25.338 0.549 -10.350 1.00 61.81 108 MET A N 1
ATOM 827 C CA . MET A 1 108 ? 25.391 1.816 -11.066 1.00 61.81 108 MET A CA 1
ATOM 828 C C . MET A 1 108 ? 26.775 2.458 -10.944 1.00 61.81 108 MET A C 1
ATOM 830 O O . MET A 1 108 ? 26.874 3.672 -10.730 1.00 61.81 108 MET A O 1
ATOM 834 N N . SER A 1 109 ? 27.850 1.673 -11.036 1.00 61.09 109 SER A N 1
ATOM 835 C CA . SER A 1 109 ? 29.165 2.230 -11.326 1.00 61.09 109 SER A CA 1
ATOM 836 C C . SER A 1 109 ? 28.992 3.209 -12.487 1.00 61.09 109 SER A C 1
ATOM 838 O O . SER A 1 109 ? 28.407 2.830 -13.508 1.00 61.09 109 SER A O 1
ATOM 840 N N . PRO A 1 110 ? 29.384 4.490 -12.328 1.00 50.44 110 PRO A N 1
ATOM 841 C CA . PRO A 1 110 ? 29.236 5.448 -13.404 1.00 50.44 110 PRO A CA 1
ATOM 842 C C . PRO A 1 110 ? 29.918 4.845 -14.622 1.00 50.44 110 PRO A C 1
ATOM 844 O O . PRO A 1 110 ? 31.089 4.469 -14.552 1.00 50.44 110 PRO A O 1
ATOM 847 N N . VAL A 1 111 ? 29.180 4.728 -15.726 1.00 55.22 111 VAL A N 1
ATOM 848 C CA . VAL A 1 111 ? 29.788 4.490 -17.029 1.00 55.22 111 VAL A CA 1
ATOM 849 C C . VAL A 1 111 ? 30.623 5.736 -17.283 1.00 55.22 111 VAL A C 1
ATOM 851 O O . VAL A 1 111 ? 30.132 6.742 -17.793 1.00 55.22 111 VAL A O 1
ATOM 854 N N . ILE A 1 112 ? 31.873 5.723 -16.819 1.00 54.91 112 ILE A N 1
ATOM 855 C CA . ILE A 1 112 ? 32.868 6.670 -17.278 1.00 54.91 112 ILE A CA 1
ATOM 856 C C . ILE A 1 112 ? 32.989 6.325 -18.754 1.00 54.91 112 ILE A C 1
ATOM 858 O O . ILE A 1 112 ? 33.627 5.340 -19.123 1.00 54.91 112 ILE A O 1
ATOM 862 N N . ALA A 1 113 ? 32.306 7.095 -19.594 1.00 55.03 113 ALA A N 1
ATOM 863 C CA . ALA A 1 113 ? 32.595 7.156 -21.008 1.00 55.03 113 ALA A CA 1
ATOM 864 C C . ALA A 1 113 ? 33.997 7.769 -21.142 1.00 55.03 113 ALA A C 1
ATOM 866 O O . ALA A 1 113 ? 34.158 8.942 -21.462 1.00 55.03 113 ALA A O 1
ATOM 867 N N . CYS A 1 114 ? 35.025 6.986 -20.822 1.00 51.31 114 CYS A N 1
ATOM 868 C CA . CYS A 1 114 ? 36.334 7.182 -21.403 1.00 51.31 114 CYS A CA 1
ATOM 869 C C . CYS A 1 114 ? 36.200 6.700 -22.845 1.00 51.31 114 CYS A C 1
ATOM 871 O O . CYS A 1 114 ? 36.527 5.558 -23.159 1.00 51.31 114 CYS A O 1
ATOM 873 N N . GLU A 1 115 ? 35.692 7.562 -23.725 1.00 50.00 115 GLU A N 1
ATOM 874 C CA . GLU A 1 115 ? 36.199 7.523 -25.089 1.00 50.00 115 GLU A CA 1
ATOM 875 C C . GLU A 1 115 ? 37.657 7.983 -24.999 1.00 50.00 115 GLU A C 1
ATOM 877 O O . GLU A 1 115 ? 37.970 9.171 -24.934 1.00 50.00 115 GLU A O 1
ATOM 882 N N . GLU A 1 116 ? 38.557 7.007 -24.883 1.00 61.66 116 GLU A N 1
ATOM 883 C CA . GLU A 1 116 ? 39.938 7.192 -25.297 1.00 61.66 116 GLU A CA 1
ATOM 884 C C . GLU A 1 116 ? 39.943 7.471 -26.805 1.00 61.66 116 GLU A C 1
ATOM 886 O O . GLU A 1 116 ? 39.513 6.641 -27.606 1.00 61.66 116 GLU A O 1
ATOM 891 N N . GLY A 1 117 ? 40.451 8.638 -27.190 1.00 55.97 117 GLY A N 1
ATOM 892 C CA . GLY A 1 117 ? 40.796 8.962 -28.573 1.00 55.97 117 GLY A CA 1
ATOM 893 C C . GLY A 1 117 ? 40.709 10.467 -28.821 1.00 55.97 117 GLY A C 1
ATOM 894 O O . GLY A 1 117 ? 39.644 11.050 -28.675 1.00 55.97 117 GLY A O 1
ATOM 895 N N . ALA A 1 118 ? 41.763 11.180 -29.204 1.00 45.16 118 ALA A N 1
ATOM 896 C CA . ALA A 1 118 ? 43.138 10.829 -29.543 1.00 45.16 118 ALA A CA 1
ATOM 897 C C . ALA A 1 118 ? 44.008 12.092 -29.394 1.00 45.16 118 ALA A C 1
ATOM 899 O O . ALA A 1 118 ? 43.431 13.206 -29.430 1.00 45.16 118 ALA A O 1
#

pLDDT: mean 88.36, std 13.67, range [45.16, 98.0]

Secondary structure (DSSP, 8-state):
------TT-TT-EEES-B---SSTTB--SPTT--S-EEES-B-TTBPPPTT-EE-TTSB---EEE-TTSSEEEE-TTS-EEEETTHHHHHHHT----GGGS-SS--------------